Protein AF-A0A2E9Y1T0-F1 (afdb_monomer)

Foldseek 3Di:
DVVVVVVCVVPDPVVVVVVVVVVVVVVVVVCVVQVCPPPPPDDPDPCVCVDADDPPDNPVRDQVPDPPHDDDDDDDD

Solvent-accessible surface area (backbone atoms only — not comparable to full-atom values): 5139 Å² total; per-residue (Å²): 124,67,64,66,55,60,64,46,60,96,41,60,67,65,63,50,50,53,53,52,53,51,53,50,51,54,53,49,53,54,35,68,76,44,74,59,57,78,73,82,72,88,64,94,48,95,62,51,88,77,50,76,66,52,104,85,51,65,67,73,51,55,64,79,71,45,78,80,79,70,87,76,79,81,81,81,131

Structure (mmCIF, N/CA/C/O backbone):
data_AF-A0A2E9Y1T0-F1
#
_entry.id   AF-A0A2E9Y1T0-F1
#
loop_
_atom_site.group_PDB
_atom_site.id
_atom_site.type_symbol
_atom_site.label_atom_id
_atom_site.label_alt_id
_atom_site.label_comp_id
_atom_site.label_asym_id
_atom_site.label_entity_id
_atom_site.label_seq_id
_atom_site.pdbx_PDB_ins_code
_atom_site.Cartn_x
_atom_site.Cartn_y
_atom_site.Cartn_z
_atom_site.occupancy
_atom_site.B_iso_or_equiv
_atom_site.auth_seq_id
_atom_site.auth_comp_id
_atom_site.auth_asym_id
_atom_site.auth_atom_id
_atom_site.pdbx_PDB_model_num
ATOM 1 N N . MET A 1 1 ? 26.020 -14.608 -17.772 1.00 59.59 1 MET A N 1
ATOM 2 C CA . MET A 1 1 ? 24.835 -13.987 -17.139 1.00 59.59 1 MET A CA 1
ATOM 3 C C . MET A 1 1 ? 23.571 -14.784 -17.471 1.00 59.59 1 MET A C 1
ATOM 5 O O . MET A 1 1 ? 22.861 -14.424 -18.393 1.00 59.59 1 MET A O 1
ATOM 9 N N . ARG A 1 2 ? 23.297 -15.895 -16.771 1.00 76.38 2 ARG A N 1
ATOM 10 C CA . ARG A 1 2 ? 22.064 -16.687 -16.989 1.00 76.38 2 ARG A CA 1
ATOM 11 C C . ARG A 1 2 ? 20.888 -16.201 -16.139 1.00 76.38 2 ARG A C 1
ATOM 13 O O . ARG A 1 2 ? 19.761 -16.204 -16.607 1.00 76.38 2 ARG A O 1
ATOM 20 N N . LEU A 1 3 ? 21.172 -15.743 -14.920 1.00 84.25 3 LEU A N 1
ATOM 21 C CA . LEU A 1 3 ? 20.150 -15.307 -13.969 1.00 84.25 3 LEU A CA 1
ATOM 22 C C . LEU A 1 3 ? 19.438 -14.020 -14.412 1.00 84.25 3 LEU A C 1
ATOM 24 O O . LEU A 1 3 ? 18.219 -13.972 -14.388 1.00 84.25 3 LEU A O 1
ATOM 28 N N . ALA A 1 4 ? 20.186 -13.009 -14.867 1.00 82.25 4 ALA A N 1
ATOM 29 C CA . ALA A 1 4 ? 19.600 -11.748 -15.331 1.00 82.25 4 ALA A CA 1
ATOM 30 C C . ALA A 1 4 ? 18.641 -11.956 -16.516 1.00 82.25 4 ALA A C 1
ATOM 32 O O . ALA A 1 4 ? 17.534 -11.440 -16.498 1.00 82.25 4 ALA A O 1
ATOM 33 N N . ALA A 1 5 ? 19.027 -12.773 -17.502 1.00 85.81 5 ALA A N 1
ATOM 34 C CA . ALA A 1 5 ? 18.163 -13.096 -18.637 1.00 85.81 5 ALA A CA 1
ATOM 35 C C . ALA A 1 5 ? 16.907 -13.880 -18.217 1.00 85.81 5 ALA A C 1
ATOM 37 O O . ALA A 1 5 ? 15.831 -13.605 -18.723 1.00 85.81 5 ALA A O 1
ATOM 38 N N . ALA A 1 6 ? 17.031 -14.811 -17.263 1.00 89.69 6 ALA A N 1
ATOM 39 C CA . ALA A 1 6 ? 15.891 -15.570 -16.747 1.00 89.69 6 ALA A CA 1
ATOM 40 C C . ALA A 1 6 ? 14.901 -14.708 -15.943 1.00 89.69 6 ALA A C 1
ATOM 42 O O . ALA A 1 6 ? 13.713 -14.992 -15.946 1.00 89.69 6 ALA A O 1
ATOM 43 N N . ILE A 1 7 ? 15.375 -13.663 -15.255 1.00 87.81 7 ILE A N 1
ATOM 44 C CA . ILE A 1 7 ? 14.509 -12.734 -14.508 1.00 87.81 7 ILE A CA 1
ATOM 45 C C . ILE A 1 7 ? 13.709 -11.829 -15.453 1.00 87.81 7 ILE A C 1
ATOM 47 O O . ILE A 1 7 ? 12.586 -11.463 -15.131 1.00 87.81 7 ILE A O 1
ATOM 51 N N . LEU A 1 8 ? 14.288 -11.462 -16.599 1.00 91.56 8 LEU A N 1
ATOM 52 C CA . LEU A 1 8 ? 13.636 -10.608 -17.597 1.00 91.56 8 LEU A CA 1
ATOM 53 C C . LEU A 1 8 ? 12.736 -11.397 -18.565 1.00 91.56 8 LEU A C 1
ATOM 55 O O . LEU A 1 8 ? 12.002 -10.799 -19.349 1.00 91.56 8 LEU A O 1
ATOM 59 N N . ASP A 1 9 ? 12.776 -12.731 -18.526 1.00 91.94 9 ASP A N 1
ATOM 60 C CA . ASP A 1 9 ? 11.909 -13.569 -19.351 1.00 91.94 9 ASP A CA 1
ATOM 61 C C . ASP A 1 9 ? 10.447 -13.419 -18.903 1.00 91.94 9 ASP A C 1
ATOM 63 O O . ASP A 1 9 ? 10.077 -13.759 -17.779 1.00 91.94 9 ASP A O 1
ATOM 67 N N . GLY A 1 10 ? 9.618 -12.836 -19.770 1.00 89.69 10 GLY A N 1
ATOM 68 C CA . GLY A 1 10 ? 8.223 -12.507 -19.463 1.00 89.69 10 GLY A CA 1
ATOM 69 C C . GLY A 1 10 ? 8.024 -11.310 -18.522 1.00 89.69 10 GLY A C 1
ATOM 70 O O . GLY A 1 10 ? 6.886 -11.040 -18.134 1.00 89.69 10 GLY A O 1
ATOM 71 N N . TRP A 1 11 ? 9.086 -10.576 -18.170 1.00 92.25 11 TRP A N 1
ATOM 72 C CA . TRP A 1 11 ? 9.014 -9.400 -17.302 1.00 92.25 11 TRP A CA 1
ATOM 73 C C . TRP A 1 11 ? 9.751 -8.211 -17.924 1.00 92.25 11 TRP A C 1
ATOM 75 O O . TRP A 1 11 ? 10.980 -8.167 -17.959 1.00 92.25 11 TRP A O 1
ATOM 85 N N . ASP A 1 12 ? 8.978 -7.231 -18.397 1.00 94.75 12 ASP A N 1
ATOM 86 C CA . ASP A 1 12 ? 9.494 -5.954 -18.890 1.00 94.75 12 ASP A CA 1
ATOM 87 C C . ASP A 1 12 ? 9.562 -4.933 -17.729 1.00 94.75 12 ASP A C 1
ATOM 89 O O . ASP A 1 12 ? 8.514 -4.432 -17.29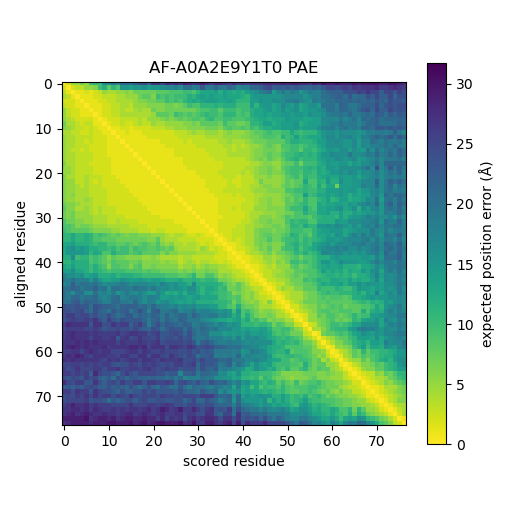4 1.00 94.75 12 ASP A O 1
ATOM 93 N N . PRO A 1 13 ? 10.764 -4.624 -17.199 1.00 93.69 13 PRO A N 1
ATOM 94 C CA . PRO A 1 13 ? 10.940 -3.683 -16.094 1.00 93.69 13 PRO A CA 1
ATOM 95 C C . PRO A 1 13 ? 10.402 -2.292 -16.407 1.00 93.69 13 PRO A C 1
ATOM 97 O O . PRO A 1 13 ? 9.811 -1.651 -15.535 1.00 93.69 13 PRO A O 1
ATOM 100 N N . ASP A 1 14 ? 10.621 -1.817 -17.630 1.00 95.94 14 ASP A N 1
ATOM 101 C CA . ASP A 1 14 ? 10.335 -0.440 -18.008 1.00 95.94 14 ASP A CA 1
ATOM 102 C C . ASP A 1 14 ? 8.828 -0.256 -18.168 1.00 95.94 14 ASP A C 1
ATOM 104 O O . ASP A 1 14 ? 8.248 0.681 -17.607 1.00 95.94 14 ASP A O 1
ATOM 108 N N . ALA A 1 15 ? 8.165 -1.210 -18.830 1.00 96.69 15 ALA A N 1
ATOM 109 C CA . ALA A 1 15 ? 6.711 -1.218 -18.936 1.00 96.69 15 ALA A CA 1
ATOM 110 C C . ALA A 1 15 ? 6.036 -1.323 -17.558 1.00 96.69 15 ALA A C 1
ATOM 112 O O . ALA A 1 15 ? 5.080 -0.599 -17.268 1.00 96.69 15 ALA A O 1
ATOM 113 N N . ILE A 1 16 ? 6.539 -2.185 -16.670 1.00 96.69 16 ILE A N 1
ATOM 114 C CA . ILE A 1 16 ? 5.966 -2.351 -15.326 1.00 96.69 16 ILE A CA 1
ATOM 115 C C . ILE A 1 16 ? 6.198 -1.111 -14.464 1.00 96.69 16 ILE A C 1
ATOM 117 O O . ILE A 1 16 ? 5.286 -0.679 -13.757 1.00 96.69 16 ILE A O 1
ATOM 121 N N . SER A 1 17 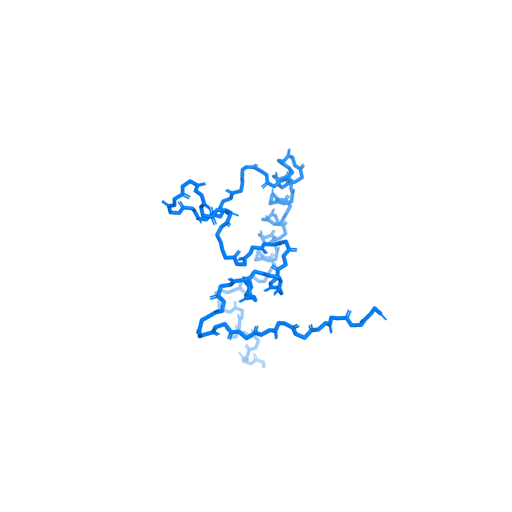? 7.376 -0.498 -14.550 1.00 97.69 17 SER A N 1
ATOM 122 C CA . SER A 1 17 ? 7.681 0.758 -13.865 1.00 97.69 17 SER A CA 1
ATOM 123 C C . SER A 1 17 ? 6.741 1.885 -14.308 1.00 97.69 17 SER A C 1
ATOM 125 O O . SER A 1 17 ? 6.136 2.557 -13.466 1.00 97.69 17 SER A O 1
ATOM 127 N N . ALA A 1 18 ? 6.528 2.038 -15.620 1.00 98.19 18 ALA A N 1
ATOM 128 C CA . ALA A 1 18 ? 5.593 3.016 -16.171 1.00 98.19 18 ALA A CA 1
ATOM 129 C C . ALA A 1 18 ? 4.155 2.787 -15.671 1.00 98.19 18 ALA A C 1
ATOM 131 O O . ALA A 1 18 ? 3.503 3.727 -15.207 1.00 98.19 18 ALA A O 1
ATOM 132 N N . ASN A 1 19 ? 3.688 1.534 -15.676 1.00 98.25 19 ASN A N 1
ATOM 133 C CA . ASN A 1 19 ? 2.361 1.167 -15.174 1.00 98.25 19 ASN A CA 1
ATOM 134 C C . ASN A 1 19 ? 2.206 1.457 -13.672 1.00 98.25 19 ASN A C 1
ATOM 136 O O . ASN A 1 19 ? 1.180 1.985 -13.237 1.00 98.25 19 ASN A O 1
ATOM 140 N N . CYS A 1 20 ? 3.233 1.164 -12.870 1.00 98.31 20 CYS A N 1
ATOM 141 C CA . CYS A 1 20 ? 3.250 1.470 -11.441 1.00 98.31 20 CYS A CA 1
ATOM 142 C C . CYS A 1 20 ? 3.137 2.976 -11.181 1.00 98.31 20 CYS A C 1
ATOM 144 O O . CYS A 1 20 ? 2.317 3.390 -10.359 1.00 98.31 20 CYS A O 1
ATOM 146 N N . LEU A 1 21 ? 3.924 3.793 -11.887 1.00 98.50 21 LEU A N 1
ATOM 147 C CA . LEU A 1 21 ? 3.894 5.251 -11.752 1.00 98.50 21 LEU A CA 1
ATOM 148 C C . LEU A 1 21 ? 2.535 5.829 -12.150 1.00 98.50 21 LEU A C 1
ATOM 150 O O . LEU A 1 21 ? 2.002 6.680 -11.439 1.00 98.50 21 LEU A O 1
ATOM 154 N N . GLN A 1 22 ? 1.956 5.353 -13.252 1.00 98.44 22 GLN A N 1
ATOM 155 C CA . GLN A 1 22 ? 0.632 5.788 -13.689 1.00 98.44 22 GLN A CA 1
ATOM 156 C C . GLN A 1 22 ? -0.437 5.447 -12.642 1.00 98.44 22 GLN A C 1
ATOM 158 O O . GLN A 1 22 ? -1.177 6.323 -12.196 1.00 98.44 22 GLN A O 1
ATOM 163 N N . SER A 1 23 ? -0.436 4.206 -12.155 1.00 98.44 23 SER A N 1
ATOM 164 C CA . SER A 1 23 ? -1.367 3.746 -11.123 1.00 98.44 23 SER A CA 1
ATOM 165 C C . SER A 1 23 ? -1.237 4.534 -9.810 1.00 98.44 23 SER A C 1
ATOM 167 O O . SER A 1 23 ? -2.229 4.804 -9.131 1.00 98.44 23 SER A O 1
ATOM 169 N N . GLN A 1 24 ? -0.017 4.930 -9.433 1.00 98.38 24 GLN A N 1
ATOM 170 C CA . GLN A 1 24 ? 0.216 5.777 -8.261 1.00 98.38 24 GLN A CA 1
ATOM 171 C C . GLN A 1 24 ? -0.373 7.178 -8.442 1.00 98.38 24 GLN A C 1
ATOM 173 O O . GLN A 1 24 ? -1.064 7.651 -7.541 1.00 98.38 24 GLN A O 1
ATOM 178 N N . LYS A 1 25 ? -0.145 7.813 -9.599 1.00 98.31 25 LYS A N 1
ATOM 179 C CA . LYS A 1 25 ? -0.681 9.148 -9.909 1.00 98.31 25 LYS A CA 1
ATOM 180 C C . LYS A 1 25 ? -2.204 9.165 -9.874 1.00 98.31 25 LYS A C 1
ATOM 182 O O . LYS A 1 25 ? -2.787 10.043 -9.250 1.00 98.31 25 LYS A O 1
ATOM 187 N N . GLU A 1 26 ? -2.841 8.172 -10.486 1.00 98.06 26 GLU A N 1
ATOM 188 C CA . GLU A 1 26 ? -4.302 8.052 -10.504 1.00 98.06 26 GLU A CA 1
ATOM 189 C C . GLU A 1 26 ? -4.877 7.896 -9.095 1.00 98.06 26 GLU A C 1
ATOM 191 O O . GLU A 1 26 ? -5.801 8.617 -8.717 1.00 98.06 26 GLU A O 1
ATOM 196 N N . ARG A 1 27 ? -4.301 7.001 -8.280 1.00 96.88 27 ARG A N 1
ATOM 197 C CA . ARG A 1 27 ? -4.752 6.814 -6.892 1.00 96.88 27 ARG A CA 1
ATOM 198 C C . ARG A 1 27 ? -4.550 8.062 -6.043 1.00 96.88 27 ARG A C 1
ATOM 200 O O . ARG A 1 27 ? -5.422 8.380 -5.241 1.00 96.88 27 ARG A O 1
ATOM 207 N N . MET A 1 28 ? -3.420 8.747 -6.207 1.00 97.06 28 MET A N 1
ATOM 208 C CA . MET A 1 28 ? -3.129 9.988 -5.490 1.00 97.06 28 MET A CA 1
ATOM 209 C C . MET A 1 28 ? -4.137 11.074 -5.860 1.00 97.06 28 MET A C 1
ATOM 211 O O . MET A 1 28 ? -4.760 11.639 -4.970 1.00 97.06 28 MET A O 1
ATOM 215 N N . PHE A 1 29 ? -4.391 11.269 -7.154 1.00 97.56 29 PHE A N 1
ATOM 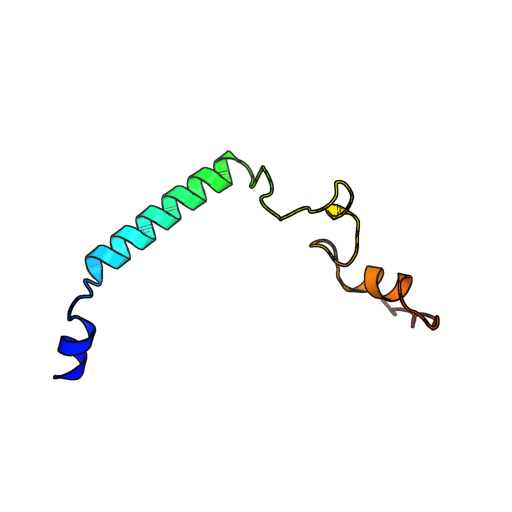216 C CA . PHE A 1 29 ? -5.382 12.226 -7.638 1.00 97.56 29 PHE A CA 1
ATOM 217 C C . PHE A 1 29 ? -6.785 11.950 -7.077 1.00 97.56 29 PHE A C 1
ATOM 219 O O . PHE A 1 29 ? -7.441 12.858 -6.563 1.00 97.56 29 PHE A O 1
ATOM 226 N N . VAL A 1 30 ? -7.244 10.693 -7.126 1.00 95.56 30 VAL A N 1
ATOM 227 C CA . VAL A 1 30 ? -8.544 10.302 -6.555 1.00 95.56 30 VAL A CA 1
ATOM 228 C C . VAL A 1 30 ? -8.572 10.554 -5.049 1.00 95.56 30 VAL A C 1
ATOM 230 O O . VAL A 1 30 ? -9.546 11.109 -4.544 1.00 95.56 30 VAL A O 1
ATOM 233 N N . HIS A 1 31 ? -7.518 10.183 -4.323 1.00 94.12 31 HIS A N 1
ATOM 234 C CA . HIS A 1 31 ? -7.442 10.381 -2.877 1.00 94.12 31 HIS A CA 1
ATOM 235 C C . HIS A 1 31 ? -7.479 11.863 -2.488 1.00 94.12 31 HIS A C 1
ATOM 237 O O . HIS A 1 31 ? -8.274 12.242 -1.633 1.00 94.12 31 HIS A O 1
ATOM 243 N N . GLU A 1 32 ? -6.677 12.702 -3.142 1.00 95.25 32 GLU A N 1
ATOM 244 C CA . GLU A 1 32 ? -6.626 14.146 -2.896 1.00 95.25 32 GLU A CA 1
ATOM 245 C C . GLU A 1 32 ? -7.962 14.821 -3.217 1.00 95.25 32 GLU A C 1
ATOM 247 O O . GLU A 1 32 ? -8.440 15.646 -2.442 1.00 95.25 32 GLU A O 1
ATOM 252 N N . THR A 1 33 ? -8.609 14.420 -4.314 1.00 96.44 33 THR A N 1
ATOM 253 C CA . THR A 1 33 ? -9.916 14.962 -4.720 1.00 96.44 33 THR A CA 1
ATOM 254 C C . THR A 1 33 ? -11.027 14.577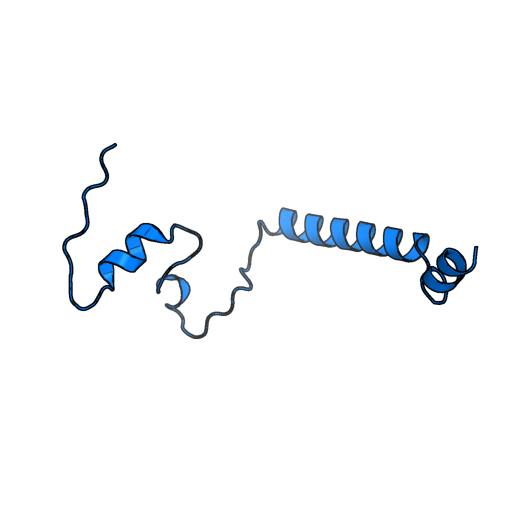 -3.743 1.00 96.44 33 THR A C 1
ATOM 256 O O . THR A 1 33 ? -11.951 15.351 -3.506 1.00 96.44 33 THR A O 1
ATOM 259 N N . THR A 1 34 ? -10.959 13.372 -3.179 1.00 94.38 34 THR A N 1
ATOM 260 C CA . THR A 1 34 ? -12.003 12.829 -2.297 1.00 94.38 34 THR A CA 1
ATOM 261 C C . THR A 1 34 ? -11.754 13.075 -0.813 1.00 94.38 34 THR A C 1
ATOM 263 O O . THR A 1 34 ? -12.638 12.825 0.004 1.00 94.38 34 THR A O 1
ATOM 266 N N . GLY A 1 35 ? -10.544 13.490 -0.430 1.00 92.19 35 GLY A N 1
ATOM 267 C CA . GLY A 1 35 ? -10.114 13.500 0.969 1.00 92.19 35 GLY A CA 1
ATOM 268 C C . GLY A 1 35 ? -10.115 12.108 1.617 1.00 92.19 35 GLY A C 1
ATOM 269 O O . GLY A 1 35 ? -10.129 12.006 2.841 1.00 92.19 35 GLY A O 1
ATOM 270 N N . GLY A 1 36 ? -10.131 11.034 0.816 1.00 84.62 36 GLY A N 1
ATOM 271 C CA . GLY A 1 36 ? -10.242 9.656 1.299 1.00 84.62 36 GLY A CA 1
ATOM 272 C C . GLY A 1 36 ? -11.666 9.163 1.582 1.00 84.62 36 GLY A C 1
ATOM 273 O O . GLY A 1 36 ? -11.805 8.087 2.165 1.00 84.62 36 GLY A O 1
ATOM 274 N N . GLU A 1 37 ? -12.705 9.891 1.159 1.00 86.94 37 GLU A N 1
ATOM 275 C CA . GLU A 1 37 ? -14.109 9.482 1.302 1.00 86.94 37 GLU A CA 1
ATOM 276 C C . GLU A 1 37 ? -14.729 8.970 -0.023 1.00 86.94 37 GLU A C 1
ATOM 278 O O . GLU A 1 37 ? -14.431 9.487 -1.097 1.00 86.94 37 GLU A O 1
ATOM 283 N N . PRO A 1 38 ? -15.630 7.972 -0.003 1.00 84.62 38 PRO A N 1
ATOM 284 C CA . PRO A 1 38 ? -16.106 7.253 1.169 1.00 84.62 38 PRO A CA 1
ATOM 285 C C . PRO A 1 38 ? -15.051 6.283 1.708 1.00 84.62 38 PRO A C 1
ATOM 287 O O . PRO A 1 38 ? -14.283 5.679 0.959 1.00 84.62 38 PRO A O 1
ATOM 290 N N . ASN A 1 39 ? -15.059 6.069 3.018 1.00 80.38 39 ASN A N 1
ATOM 291 C CA . ASN A 1 39 ? -14.265 5.009 3.625 1.00 80.38 39 ASN A CA 1
ATOM 292 C C . ASN A 1 39 ? -14.761 3.609 3.188 1.00 80.38 39 ASN A C 1
ATOM 294 O O . ASN A 1 39 ? -15.894 3.218 3.478 1.00 80.38 39 ASN A O 1
ATOM 298 N N . TRP A 1 40 ? -13.885 2.835 2.538 1.00 82.81 40 TRP A N 1
ATOM 299 C CA . TRP A 1 40 ? -14.151 1.471 2.049 1.00 82.81 40 TRP A CA 1
ATOM 300 C C . TRP A 1 40 ? -13.919 0.369 3.094 1.00 82.81 40 TRP A C 1
ATOM 302 O O . TRP A 1 40 ? -13.919 -0.819 2.764 1.00 82.81 40 TRP A O 1
ATOM 312 N N . ALA A 1 41 ? -13.711 0.729 4.362 1.00 81.50 41 ALA A N 1
ATOM 313 C CA . ALA A 1 41 ? -13.644 -0.235 5.446 1.00 81.50 41 ALA A CA 1
ATOM 314 C C . ALA A 1 41 ? -14.951 -1.028 5.524 1.00 81.50 41 ALA A C 1
ATOM 316 O O . ALA A 1 41 ? -16.048 -0.472 5.633 1.00 81.50 41 ALA A O 1
ATOM 317 N N . PHE A 1 42 ? -14.815 -2.351 5.506 1.00 80.00 42 PHE A N 1
ATOM 318 C CA . PHE A 1 42 ? -15.943 -3.250 5.658 1.00 80.00 42 PHE A CA 1
ATOM 319 C C . PHE A 1 42 ? -16.668 -2.981 6.984 1.00 80.00 42 PHE A C 1
ATOM 321 O O . PHE A 1 42 ? -16.066 -3.017 8.061 1.00 80.00 42 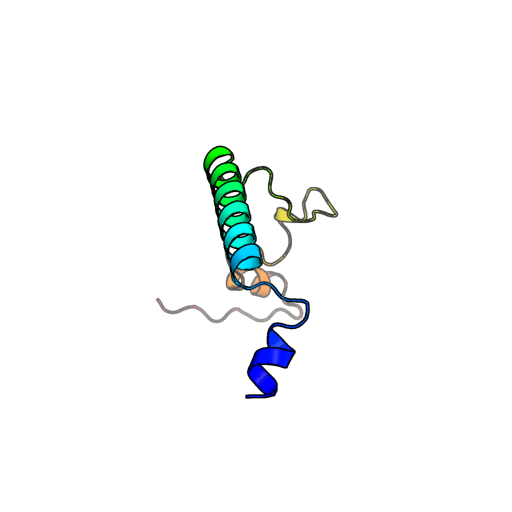PHE A O 1
ATOM 328 N N . ARG A 1 43 ? -17.976 -2.728 6.900 1.00 75.88 43 ARG A N 1
ATOM 329 C CA . ARG A 1 43 ? -18.880 -2.616 8.046 1.00 75.88 43 ARG A CA 1
ATOM 330 C C . ARG A 1 43 ? -19.943 -3.695 7.915 1.00 75.88 43 ARG A C 1
ATOM 332 O O . ARG A 1 43 ? -20.729 -3.657 6.974 1.00 75.88 43 ARG A O 1
ATOM 339 N N . PHE A 1 44 ? -19.960 -4.646 8.846 1.00 80.06 44 PHE A N 1
ATOM 340 C CA . PHE A 1 44 ? -21.000 -5.672 8.887 1.00 80.06 44 PHE A CA 1
ATOM 341 C C . PHE A 1 44 ? -22.288 -5.117 9.508 1.00 80.06 44 PHE A C 1
ATOM 343 O O . PHE A 1 44 ? -23.387 -5.462 9.081 1.00 80.06 44 PHE A O 1
ATOM 350 N N . ARG A 1 45 ? -22.156 -4.223 10.496 1.00 80.06 45 ARG A N 1
ATOM 351 C CA . ARG A 1 45 ? -23.256 -3.517 11.164 1.00 80.06 45 ARG A CA 1
ATOM 352 C C . ARG A 1 45 ? -23.042 -1.999 11.157 1.00 80.06 45 ARG A C 1
ATOM 354 O O . ARG A 1 45 ? -21.892 -1.551 11.120 1.00 80.06 45 ARG A O 1
ATOM 361 N N . PRO A 1 46 ? -24.120 -1.194 11.238 1.00 76.81 46 PRO A N 1
ATOM 362 C CA . PRO A 1 46 ? -24.026 0.269 11.251 1.00 76.81 46 PRO A CA 1
ATOM 363 C C . PRO A 1 46 ? -23.120 0.839 12.357 1.00 76.81 46 PRO A C 1
ATOM 365 O O . PRO A 1 46 ? -22.483 1.871 12.156 1.00 76.81 46 PRO A O 1
ATOM 368 N N . ASP A 1 47 ? -23.028 0.157 13.500 1.00 75.75 47 ASP A N 1
ATOM 369 C CA . ASP A 1 47 ? -22.281 0.560 14.694 1.00 75.75 47 ASP A CA 1
ATOM 370 C C . ASP A 1 47 ? -20.856 -0.020 14.773 1.00 75.75 47 ASP A C 1
ATOM 372 O O . ASP A 1 47 ? -20.117 0.281 15.710 1.00 75.75 47 ASP A O 1
ATOM 376 N N . ASP A 1 48 ? -20.408 -0.814 13.792 1.00 72.00 48 ASP A N 1
ATOM 377 C CA . ASP A 1 48 ? -19.083 -1.459 13.834 1.00 72.00 48 ASP A CA 1
ATOM 378 C C . ASP A 1 48 ? -17.907 -0.469 13.788 1.00 72.00 48 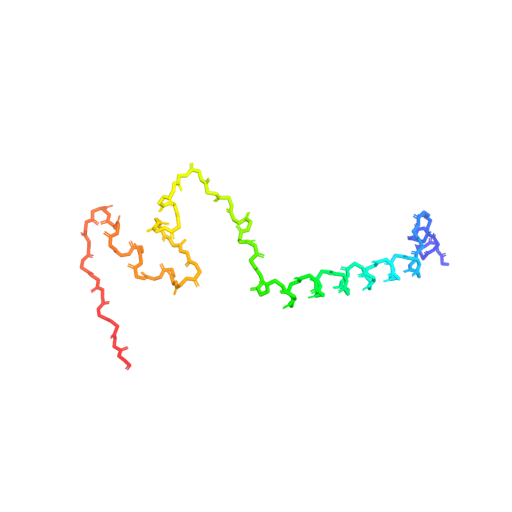ASP A C 1
ATOM 380 O O . ASP A 1 48 ? -16.779 -0.819 14.165 1.00 72.00 48 ASP A O 1
ATOM 384 N N . SER A 1 49 ? -18.159 0.773 13.364 1.00 68.19 49 SER A N 1
ATOM 385 C CA . SER A 1 49 ? -17.196 1.876 13.462 1.00 68.19 49 SER A CA 1
ATOM 386 C C . SER A 1 49 ? -16.952 2.330 14.908 1.00 68.19 49 SER A C 1
ATOM 388 O O . SER A 1 49 ? -15.931 2.958 15.168 1.00 68.19 49 SER A O 1
ATOM 390 N N . GLN A 1 50 ? -17.839 1.979 15.846 1.00 70.50 50 GLN A N 1
ATOM 391 C CA . GLN A 1 50 ? -17.781 2.335 17.271 1.00 70.50 50 GLN A CA 1
ATOM 392 C C . GLN A 1 50 ? -17.379 1.158 18.176 1.00 70.50 50 GLN A C 1
ATOM 394 O O . GLN A 1 50 ? -17.277 1.306 19.394 1.00 70.50 50 GLN A O 1
ATOM 399 N N . ARG A 1 51 ? -17.153 -0.032 17.604 1.00 65.81 51 ARG A N 1
ATOM 400 C CA . ARG A 1 51 ? -16.839 -1.256 18.356 1.00 65.81 51 ARG A CA 1
ATOM 401 C C . ARG A 1 51 ? -15.355 -1.601 18.256 1.00 65.81 51 ARG A C 1
ATOM 403 O O . ARG A 1 51 ? -14.778 -1.591 17.172 1.00 65.81 51 ARG A O 1
ATOM 410 N N . PHE A 1 52 ? -14.772 -2.017 19.383 1.00 68.56 52 PHE A N 1
ATOM 411 C CA . PHE A 1 52 ? -13.374 -2.453 19.506 1.00 68.56 52 PHE A CA 1
ATOM 412 C C . PHE A 1 52 ? -12.341 -1.374 19.127 1.00 68.56 52 PHE A C 1
ATOM 414 O O . PHE A 1 52 ? -12.636 -0.184 19.060 1.00 68.56 52 PHE A O 1
ATOM 421 N N . VAL A 1 53 ? -11.083 -1.784 18.961 1.00 63.50 53 VAL A N 1
ATOM 422 C CA . VAL A 1 53 ? -9.995 -0.894 18.549 1.00 63.50 53 VAL A CA 1
ATOM 423 C C . VAL A 1 53 ? -10.196 -0.470 17.093 1.00 63.50 53 VAL A C 1
ATOM 425 O O . VAL A 1 53 ? -10.323 -1.310 16.197 1.00 63.50 53 VAL A O 1
ATOM 428 N N . ARG A 1 54 ? -10.198 0.843 16.868 1.00 64.56 54 ARG A N 1
ATOM 429 C CA . ARG A 1 54 ? -10.197 1.505 15.555 1.00 64.56 54 ARG A CA 1
ATOM 430 C C . ARG A 1 54 ? -9.058 2.529 15.517 1.00 64.56 54 ARG A C 1
ATOM 432 O O . ARG A 1 54 ? -8.363 2.683 16.521 1.00 64.56 54 ARG A O 1
ATOM 439 N N . ASN A 1 55 ? -8.880 3.222 14.390 1.00 59.22 55 ASN A N 1
ATOM 440 C CA . ASN A 1 55 ? -7.744 4.110 14.062 1.00 59.22 55 ASN A CA 1
ATO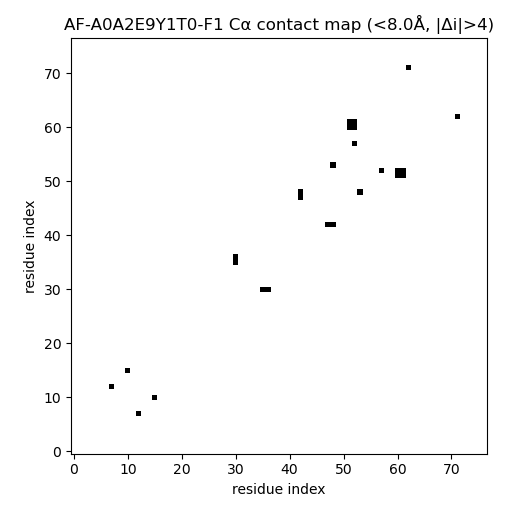M 441 C C . ASN A 1 55 ? -7.517 5.312 15.023 1.00 59.22 55 ASN A C 1
ATOM 443 O O . ASN A 1 55 ? -6.753 6.215 14.719 1.00 59.22 55 ASN A O 1
ATOM 447 N N . ALA A 1 56 ? -8.202 5.341 16.170 1.00 59.50 56 ALA A N 1
ATOM 448 C CA . ALA A 1 56 ? -8.133 6.379 17.188 1.00 59.50 56 ALA A CA 1
ATOM 449 C C . ALA A 1 56 ? -7.263 6.006 18.407 1.00 59.50 56 ALA A C 1
ATOM 451 O O . ALA A 1 56 ? -6.719 6.913 19.021 1.00 59.50 56 ALA A O 1
ATOM 452 N N . SER A 1 57 ? -7.135 4.717 18.782 1.00 56.00 57 SER A N 1
ATOM 453 C CA . SER A 1 57 ? -6.174 4.186 19.784 1.00 56.00 57 SER A CA 1
ATOM 454 C C . SER A 1 57 ? -6.545 2.754 20.204 1.00 56.00 57 SER A C 1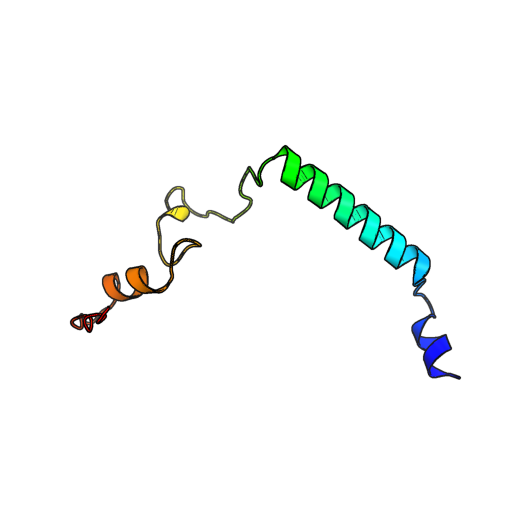
ATOM 456 O O . SER A 1 57 ? -7.717 2.427 20.396 1.00 56.00 57 SER A O 1
ATOM 458 N N . ALA A 1 58 ? -5.541 1.891 20.402 1.00 55.94 58 ALA A N 1
ATOM 459 C CA . ALA A 1 58 ? -5.722 0.509 20.857 1.00 55.94 58 ALA A CA 1
ATOM 460 C C . ALA A 1 58 ? -5.797 0.336 22.381 1.00 55.94 58 ALA A C 1
ATOM 462 O O . ALA A 1 58 ? -6.232 -0.712 22.862 1.00 55.94 58 ALA A O 1
ATOM 463 N N . VAL A 1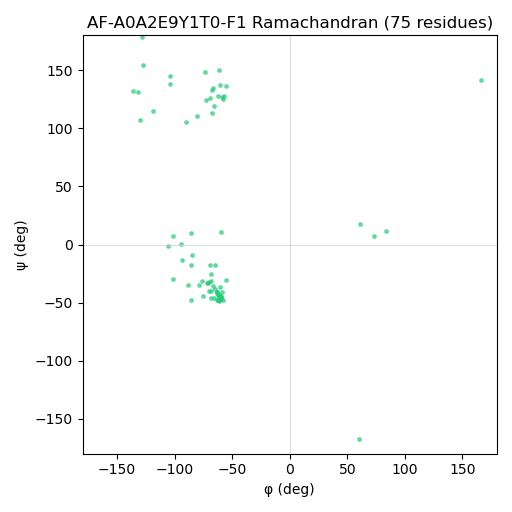 59 ? -5.342 1.337 23.134 1.00 57.19 59 VAL A N 1
ATOM 464 C CA . VAL A 1 59 ? -4.987 1.169 24.549 1.00 57.19 59 VAL A CA 1
ATOM 465 C C . VAL A 1 59 ? -6.212 1.319 25.454 1.00 57.19 59 VAL A C 1
ATOM 467 O O . VAL A 1 59 ? -6.479 0.443 26.273 1.00 57.19 59 VAL A O 1
ATOM 470 N N . GLY A 1 60 ? -7.027 2.360 25.254 1.00 56.59 60 GLY A N 1
ATOM 471 C CA . GLY A 1 60 ? -8.200 2.617 26.102 1.00 56.59 60 GLY A CA 1
ATOM 472 C C . GLY A 1 60 ? -9.347 1.612 25.927 1.00 56.59 60 GLY A C 1
ATOM 473 O O . GLY A 1 60 ? -10.051 1.299 26.886 1.00 56.59 60 GLY A O 1
ATOM 474 N N . THR A 1 61 ? -9.532 1.062 24.723 1.00 55.81 61 THR A N 1
ATOM 475 C CA . THR A 1 61 ? -10.675 0.180 24.420 1.00 55.81 61 THR A CA 1
ATOM 476 C C . THR A 1 61 ? -10.512 -1.228 24.996 1.00 55.81 61 THR A C 1
ATOM 478 O O . THR A 1 61 ? -11.497 -1.847 25.391 1.00 55.81 61 THR A O 1
ATOM 481 N N . LYS A 1 62 ? -9.274 -1.734 25.094 1.00 57.31 62 LYS A N 1
ATOM 482 C CA . LYS A 1 62 ? -8.996 -3.085 25.617 1.00 57.31 62 LYS A CA 1
ATOM 483 C C . LYS A 1 62 ? -9.228 -3.194 27.123 1.00 57.31 62 LYS A C 1
ATOM 485 O O . LYS A 1 62 ? -9.667 -4.234 27.598 1.00 57.31 62 LYS A O 1
ATOM 490 N N . ILE A 1 63 ? -8.974 -2.114 27.856 1.00 59.50 63 ILE A N 1
ATOM 491 C CA . ILE A 1 63 ? -9.116 -2.073 29.315 1.00 59.50 63 ILE A CA 1
ATOM 492 C C . ILE A 1 63 ? -10.598 -2.136 29.723 1.00 59.50 63 ILE A C 1
ATOM 494 O O . ILE A 1 63 ? -10.948 -2.873 30.639 1.00 59.50 63 ILE A O 1
ATOM 498 N N . LYS A 1 64 ? -11.487 -1.441 28.997 1.00 63.06 64 LYS A N 1
ATOM 499 C CA . LYS A 1 64 ? -12.933 -1.391 29.300 1.00 63.06 64 LYS A CA 1
ATOM 500 C C . LYS A 1 64 ? -13.672 -2.713 29.069 1.00 63.06 64 LYS A C 1
ATOM 502 O O . LYS A 1 64 ? -14.715 -2.932 29.668 1.00 63.06 64 LYS A O 1
ATOM 507 N N . ALA A 1 65 ? -13.154 -3.568 28.188 1.00 65.00 65 ALA A N 1
ATOM 508 C CA . ALA A 1 65 ? -13.775 -4.842 27.821 1.00 65.00 65 ALA A CA 1
ATOM 509 C C . ALA A 1 65 ? -13.128 -6.057 28.513 1.00 65.00 65 ALA A C 1
ATOM 511 O O . ALA A 1 65 ? -13.427 -7.197 28.157 1.00 65.00 65 ALA A O 1
ATOM 512 N N . ARG A 1 66 ? -12.209 -5.841 29.466 1.00 71.44 66 ARG A N 1
ATOM 513 C CA . ARG A 1 66 ? -11.494 -6.924 30.147 1.00 71.44 66 ARG A CA 1
ATOM 514 C C . ARG A 1 66 ? -12.418 -7.651 31.130 1.00 71.44 66 ARG A C 1
ATOM 516 O O . ARG A 1 66 ? -12.956 -7.034 32.045 1.00 71.44 66 ARG A O 1
ATOM 523 N N . TYR A 1 67 ? -12.530 -8.969 30.973 1.00 71.31 67 TYR A N 1
ATOM 524 C CA . TYR A 1 67 ? -13.171 -9.862 31.937 1.00 71.31 67 TYR A CA 1
ATOM 525 C C . TYR A 1 67 ? -12.270 -11.087 32.214 1.00 71.31 67 TYR A C 1
ATOM 527 O O . TYR A 1 67 ? -11.801 -11.693 31.249 1.00 71.31 67 TYR A O 1
ATOM 535 N N . PRO A 1 68 ? -12.016 -11.470 33.483 1.00 82.38 68 PRO A N 1
ATOM 536 C CA . PRO A 1 68 ? -12.428 -10.780 34.707 1.00 82.38 68 PRO A CA 1
ATOM 537 C C . PRO A 1 68 ? -11.834 -9.371 34.811 1.00 82.38 68 PRO A C 1
ATOM 539 O O . PRO A 1 68 ? -10.760 -9.096 34.270 1.00 82.38 68 PRO A O 1
ATOM 542 N N . PHE A 1 69 ? -12.563 -8.473 35.475 1.00 78.88 69 PHE A N 1
ATOM 543 C CA . PHE A 1 69 ? -12.122 -7.096 35.679 1.00 78.88 69 PHE A CA 1
ATOM 544 C C . PHE A 1 69 ? -10.813 -7.064 36.477 1.00 78.88 69 PHE A C 1
ATOM 546 O O . PHE A 1 69 ? -10.657 -7.787 37.459 1.00 78.88 69 PHE A O 1
ATOM 553 N N . VAL A 1 70 ? -9.885 -6.207 36.053 1.00 78.94 70 VAL A N 1
ATOM 554 C CA . VAL A 1 70 ? -8.648 -5.895 36.774 1.00 78.94 70 VAL A CA 1
ATOM 555 C C . VAL A 1 70 ? -8.471 -4.389 36.723 1.00 78.94 70 VAL A C 1
ATOM 557 O O . VAL A 1 70 ? -8.602 -3.797 35.648 1.00 78.94 70 VAL A O 1
ATOM 560 N N . GLU A 1 71 ? -8.182 -3.792 37.875 1.00 78.00 71 GLU A N 1
ATOM 561 C CA . GLU A 1 71 ? -7.987 -2.353 38.002 1.00 78.00 71 GLU A CA 1
ATOM 562 C C . GLU A 1 71 ? -6.860 -1.879 37.062 1.00 78.00 71 GLU A C 1
ATOM 564 O O . GLU A 1 71 ? -5.780 -2.482 37.042 1.00 78.00 71 GLU A O 1
ATOM 569 N N . PRO A 1 72 ? -7.099 -0.859 36.218 1.00 70.44 72 PRO A N 1
ATOM 570 C CA . PRO A 1 72 ? -6.082 -0.371 35.297 1.00 70.44 72 PRO A CA 1
ATOM 571 C C . PRO A 1 72 ? -4.941 0.295 36.067 1.00 70.44 72 PRO A C 1
ATOM 573 O O . PRO A 1 72 ? -5.187 1.148 36.915 1.00 70.44 72 PRO A O 1
ATOM 576 N N . THR A 1 73 ? -3.693 -0.039 35.739 1.00 75.56 73 THR A N 1
ATOM 577 C CA . THR A 1 73 ? -2.532 0.676 36.281 1.00 75.56 73 THR A CA 1
ATOM 578 C C . THR A 1 73 ? -2.582 2.141 35.825 1.00 75.56 73 THR A C 1
ATOM 580 O O . THR A 1 73 ? -2.736 2.375 34.620 1.00 75.56 73 THR A O 1
ATOM 583 N N . PRO A 1 74 ? -2.475 3.124 36.739 1.00 73.31 74 PRO A N 1
ATOM 584 C CA . PRO A 1 74 ? -2.397 4.530 36.363 1.00 73.31 74 PRO A CA 1
ATOM 585 C C . PRO A 1 74 ? -1.235 4.755 35.392 1.00 73.31 74 PRO A C 1
ATOM 587 O O . PRO A 1 74 ? -0.147 4.214 35.586 1.00 73.31 74 PRO A O 1
ATOM 590 N N . PHE A 1 75 ? -1.462 5.540 34.341 1.00 66.75 75 PHE A N 1
ATOM 591 C CA . PHE A 1 75 ? -0.359 6.074 33.549 1.00 66.75 75 PHE A CA 1
ATOM 592 C C . PHE A 1 75 ? 0.192 7.288 34.298 1.00 66.75 75 PHE A C 1
ATOM 594 O O . PHE A 1 75 ? -0.499 8.306 34.381 1.00 66.75 75 PHE A O 1
ATOM 601 N N . ASP A 1 76 ? 1.405 7.185 34.838 1.00 68.12 76 ASP A N 1
ATOM 602 C CA . ASP A 1 76 ? 2.151 8.376 35.241 1.00 68.12 76 ASP A CA 1
ATOM 603 C C . ASP A 1 76 ? 2.520 9.170 33.978 1.00 68.12 76 ASP A C 1
ATOM 605 O O . ASP A 1 76 ? 2.881 8.587 32.950 1.00 68.12 76 ASP A O 1
ATOM 609 N N . ARG A 1 77 ? 2.312 10.490 34.038 1.00 56.47 77 ARG A N 1
ATOM 610 C CA . ARG A 1 77 ? 2.565 11.429 32.933 1.00 56.47 77 ARG A CA 1
ATOM 611 C C . ARG A 1 77 ? 4.047 11.596 32.642 1.00 56.47 77 ARG A C 1
ATOM 613 O O . ARG A 1 77 ? 4.817 11.710 33.619 1.00 56.47 77 ARG A O 1
#

Secondary structure (DSSP, 8-state):
-HHHHHHHTT--HHHHHHHHHHHHHHHHHHHHHHTTPSP----SSTTGGGSSS-TT-SHHHHHHT-SS--PPPP---

pLDDT: mean 80.65, std 14.16, range [55.81, 98.5]

Mean predicted aligned error: 12.13 Å

Radius of gyration: 23.5 Å; Cα contacts (8 Å, |Δi|>4): 13; chains: 1; bounding box: 49×32×58 Å

Sequence (77 aa):
MRLAAAILDGWDPDAISANCLQSQKERMFVHETTGGEPNWAFRFRPDDSQRFVRNASAVGTKIKARYPFVEPTPFDR